Protein AF-D2VRY3-F1 (afdb_monomer_lite)

Secondary structure (DSSP, 8-state):
----------------------------------------------------EEEEEEEPPP-TTT--EEEEEEESS-TT-EE-TTS--EEEEEE-SS-EEEEEE--SSSEEEEEESS-TT-EEETT-EEEEEEEE---HHHHHHHHHGGG---------

Foldseek 3Di:
DDDDDDDDDDDDDDDDDDDDDDDDDDDDDDDDDDPPPPPVPPPPPPPPPVQDKDKDFDFAADDPDPQWKWFFADAPAAAFDWFAQVDFGTWTWTDDPPDIDIDTDGDPGTFGWHHFPDDGGDMDGGGDGGGMTIDGPPPVVVVVVVVVVVPPPPPPDDDD

Radius of gyration: 31.34 Å; chains: 1; bounding box: 107×57×86 Å

InterPro domains:
  IPR000089 Biotin/lipoyl attachment [PF00364] (57-133)
  IPR011053 Single hybrid motif [SSF51230] (55-135)

Structure (mmCIF, N/CA/C/O backbone):
data_AF-D2VRY3-F1
#
_entry.id   AF-D2VRY3-F1
#
loop_
_atom_site.group_PDB
_atom_site.id
_atom_site.type_symbol
_atom_site.label_atom_id
_atom_site.label_alt_id
_atom_site.label_comp_id
_atom_site.label_asym_id
_atom_site.label_entity_id
_atom_site.label_seq_id
_atom_site.pdbx_PDB_ins_code
_atom_site.Cartn_x
_atom_site.Cartn_y
_atom_site.Cartn_z
_atom_site.occupancy
_atom_site.B_iso_or_equiv
_atom_site.auth_seq_id
_atom_site.auth_comp_id
_atom_site.auth_asym_id
_atom_site.auth_atom_id
_atom_site.pdbx_PDB_model_num
ATOM 1 N N . MET A 1 1 ? -49.442 -7.256 -17.824 1.00 39.88 1 MET A N 1
ATOM 2 C CA . MET A 1 1 ? -48.203 -7.703 -18.501 1.00 39.88 1 MET A CA 1
ATOM 3 C C . MET A 1 1 ? -47.482 -6.476 -19.040 1.00 39.88 1 MET A C 1
ATOM 5 O O . MET A 1 1 ? -47.961 -5.869 -19.986 1.00 39.88 1 MET A O 1
ATOM 9 N N . LEU A 1 2 ? -46.401 -6.060 -18.378 1.00 40.19 2 LEU A N 1
ATOM 10 C CA . LEU A 1 2 ? -45.594 -4.885 -18.724 1.00 40.19 2 LEU A CA 1
ATOM 11 C C . LEU A 1 2 ? -44.462 -5.297 -19.675 1.00 40.19 2 LEU A C 1
ATOM 13 O O . LEU A 1 2 ? -43.754 -6.263 -19.394 1.00 40.19 2 LEU A O 1
ATOM 17 N N . ARG A 1 3 ? -44.272 -4.563 -20.776 1.00 46.31 3 ARG A N 1
ATOM 18 C CA . ARG A 1 3 ? -43.062 -4.630 -21.607 1.00 46.31 3 ARG A CA 1
ATOM 19 C C . ARG A 1 3 ? -42.549 -3.225 -21.912 1.00 46.31 3 ARG A C 1
ATOM 21 O O . ARG A 1 3 ? -43.285 -2.360 -22.369 1.00 46.31 3 ARG A O 1
ATOM 28 N N . SER A 1 4 ? -41.268 -3.070 -21.616 1.00 44.97 4 SER A N 1
ATOM 29 C CA . SER A 1 4 ? -40.381 -1.916 -21.718 1.00 44.97 4 SER A CA 1
ATOM 30 C C . SER A 1 4 ? -40.237 -1.348 -23.134 1.00 44.97 4 SER A C 1
ATOM 32 O O . SER A 1 4 ? -40.382 -2.094 -24.101 1.00 44.97 4 SER A O 1
ATOM 34 N N . LYS A 1 5 ? -39.806 -0.079 -23.235 1.00 50.66 5 LYS A N 1
ATOM 35 C CA . LYS A 1 5 ? -38.841 0.420 -24.239 1.00 50.66 5 LYS A CA 1
ATOM 36 C C . LYS A 1 5 ? -38.329 1.820 -23.858 1.00 50.66 5 LYS A C 1
ATOM 38 O O . LYS A 1 5 ? -39.099 2.760 -23.715 1.00 50.66 5 LYS A O 1
ATOM 43 N N . ILE A 1 6 ? -37.014 1.902 -23.683 1.00 52.19 6 ILE A N 1
ATOM 44 C CA . ILE A 1 6 ? -36.185 3.110 -23.562 1.00 52.19 6 ILE A CA 1
ATOM 45 C C . ILE A 1 6 ? -35.796 3.538 -24.982 1.00 52.19 6 ILE A C 1
ATOM 47 O O . ILE A 1 6 ? -35.461 2.645 -25.750 1.00 52.19 6 ILE A O 1
ATOM 51 N N . THR A 1 7 ? -35.758 4.842 -25.294 1.00 40.66 7 THR A N 1
ATOM 52 C CA . THR A 1 7 ? -34.655 5.474 -26.061 1.00 40.66 7 THR A CA 1
ATOM 53 C C . THR A 1 7 ? -34.789 6.999 -26.162 1.00 40.66 7 THR A C 1
ATOM 55 O O . THR A 1 7 ? -35.799 7.501 -26.639 1.00 40.66 7 THR A O 1
ATOM 58 N N . SER A 1 8 ? -33.673 7.662 -25.836 1.00 44.62 8 SER A N 1
ATOM 59 C CA . SER A 1 8 ? -33.046 8.796 -26.536 1.00 44.62 8 SER A CA 1
ATOM 60 C C . SER A 1 8 ? -33.795 10.129 -26.649 1.00 44.62 8 SER A C 1
ATOM 62 O O . SER A 1 8 ? -34.662 10.311 -27.500 1.00 44.62 8 SER A O 1
ATOM 64 N N . VAL A 1 9 ? -33.332 11.117 -25.875 1.00 44.03 9 VAL A N 1
ATOM 65 C CA . VAL A 1 9 ? -33.526 12.542 -26.173 1.00 44.03 9 VAL A CA 1
ATOM 66 C C . VAL A 1 9 ? -32.153 13.200 -26.276 1.00 44.03 9 VAL A C 1
ATOM 68 O O . VAL A 1 9 ? -31.410 13.314 -25.305 1.00 44.03 9 VAL A O 1
ATOM 71 N N . CYS A 1 10 ? -31.834 13.607 -27.499 1.00 45.94 10 CYS A N 1
ATOM 72 C CA . CYS A 1 10 ? -30.753 14.506 -27.870 1.00 45.94 10 CYS A CA 1
ATOM 73 C C . CYS A 1 10 ? -31.181 15.949 -27.549 1.00 45.94 10 CYS A C 1
ATOM 75 O O . CYS A 1 10 ? -32.297 16.321 -27.911 1.00 45.94 10 CYS A O 1
ATOM 77 N N . SER A 1 11 ? -30.337 16.773 -26.908 1.00 36.00 11 SER A N 1
ATOM 78 C CA . SER A 1 11 ? -30.523 18.233 -26.944 1.00 36.00 11 SER A CA 1
ATOM 79 C C . SER A 1 11 ? -29.299 19.049 -26.496 1.00 36.00 11 SER A C 1
ATOM 81 O O . SER A 1 11 ? -28.876 18.974 -25.348 1.00 36.00 11 SER A O 1
ATOM 83 N N . SER A 1 12 ? -28.871 19.933 -27.408 1.00 43.53 12 SER A N 1
ATOM 84 C CA . SER A 1 12 ? -28.524 21.349 -27.174 1.00 43.53 12 SER A CA 1
ATOM 85 C C . SER A 1 12 ? -27.159 21.766 -26.602 1.00 43.53 12 SER A C 1
ATOM 87 O O . SER A 1 12 ? -26.944 21.712 -25.397 1.00 43.53 12 SER A O 1
ATOM 89 N N . ARG A 1 13 ? -26.330 22.390 -27.465 1.00 48.78 13 ARG A N 1
ATOM 90 C CA . ARG A 1 13 ? -25.942 23.839 -27.490 1.00 48.78 13 ARG A CA 1
ATOM 91 C C . ARG A 1 13 ? -24.587 24.007 -28.203 1.00 48.78 13 ARG A C 1
ATOM 93 O O . ARG A 1 13 ? -23.586 23.475 -27.756 1.00 48.78 13 ARG A O 1
ATOM 100 N N . GLN A 1 14 ? -24.566 24.506 -29.444 1.00 47.22 14 GLN A N 1
ATOM 101 C CA . GLN A 1 14 ? -24.380 25.918 -29.846 1.00 47.22 14 GLN A CA 1
ATOM 102 C C . GLN A 1 14 ? -23.086 26.570 -29.333 1.00 47.22 14 GLN A C 1
ATOM 104 O O . GLN A 1 14 ? -23.001 26.863 -28.151 1.00 47.22 14 GLN A O 1
ATOM 109 N N . PHE A 1 15 ? -22.172 26.912 -30.250 1.00 37.88 15 PHE A N 1
ATOM 110 C CA . PHE A 1 15 ? -21.639 28.275 -30.402 1.00 37.88 15 PHE A CA 1
ATOM 111 C C . PHE A 1 15 ? -21.026 28.430 -31.805 1.00 37.88 15 PHE A C 1
ATOM 113 O O . PHE A 1 15 ? -20.056 27.772 -32.168 1.00 37.88 15 PHE A O 1
ATOM 120 N N . ILE A 1 16 ? -21.661 29.280 -32.607 1.00 49.75 16 ILE A N 1
ATOM 121 C CA . ILE A 1 16 ? -21.187 29.776 -33.900 1.00 49.75 16 ILE A CA 1
ATOM 122 C C . ILE A 1 16 ? -20.335 31.018 -33.648 1.00 49.75 16 ILE A C 1
ATOM 124 O O . ILE A 1 16 ? -20.738 31.862 -32.858 1.00 49.75 16 ILE A O 1
ATOM 128 N N . ASN A 1 17 ? -19.216 31.170 -34.358 1.00 32.75 17 ASN A N 1
ATOM 129 C CA . ASN A 1 17 ? -18.617 32.482 -34.582 1.00 32.75 17 ASN A CA 1
ATOM 130 C C . ASN A 1 17 ? -18.050 32.592 -36.003 1.00 32.75 17 ASN A C 1
ATOM 132 O O . ASN A 1 17 ? -17.066 31.960 -36.364 1.00 32.75 17 ASN A O 1
ATOM 136 N N . SER A 1 18 ? -18.753 33.432 -36.764 1.00 43.41 18 SER A N 1
ATOM 137 C CA . SER A 1 18 ? -18.274 34.439 -37.710 1.00 43.41 18 SER A CA 1
ATOM 138 C C . SER A 1 18 ? -17.316 34.052 -38.841 1.00 43.41 18 SER A C 1
ATOM 140 O O . SER A 1 18 ? -16.113 33.885 -38.678 1.00 43.41 18 SER A O 1
ATOM 142 N N . PHE A 1 19 ? -17.897 34.114 -40.039 1.00 43.66 19 PHE A N 1
ATOM 143 C CA . PHE A 1 19 ? -17.269 34.277 -41.343 1.00 43.66 19 PHE A CA 1
ATOM 144 C C . PHE A 1 19 ? -16.228 35.409 -41.389 1.00 43.66 19 PHE A C 1
ATOM 146 O O . PHE A 1 19 ? -16.533 36.557 -41.074 1.00 43.66 19 PHE A O 1
ATOM 153 N N . GLY A 1 20 ? -15.058 35.098 -41.944 1.00 39.44 20 GLY A N 1
ATOM 154 C CA . GLY A 1 20 ? -14.129 36.049 -42.550 1.00 39.44 20 GLY A CA 1
ATOM 155 C C . GLY A 1 20 ? -13.732 35.522 -43.924 1.00 39.44 20 GLY A C 1
ATOM 156 O O . GLY A 1 20 ? -12.967 34.572 -44.036 1.00 39.44 20 GLY A O 1
ATOM 157 N N . LYS A 1 21 ? -14.337 36.093 -44.967 1.00 51.03 21 LYS A N 1
ATOM 158 C CA . LYS A 1 21 ? -14.089 35.788 -46.377 1.00 51.03 21 LYS A CA 1
ATOM 159 C C . LYS A 1 21 ? -12.760 36.413 -46.806 1.00 51.03 21 LYS A C 1
ATOM 161 O O . LYS A 1 21 ? -12.621 37.626 -46.690 1.00 51.03 21 LYS A O 1
ATOM 166 N N . SER A 1 22 ? -11.879 35.648 -47.436 1.00 43.72 22 SER A N 1
ATOM 167 C CA . SER A 1 22 ? -11.037 36.183 -48.508 1.00 43.72 22 SER A CA 1
ATOM 168 C C . SER A 1 22 ? -10.556 35.066 -49.430 1.00 43.72 22 SER A C 1
ATOM 170 O O . SER A 1 22 ? -9.822 34.152 -49.073 1.00 43.72 22 SER A O 1
ATOM 172 N N . SER A 1 23 ? -11.069 35.163 -50.648 1.00 49.47 23 SER A N 1
ATOM 173 C CA . SER A 1 23 ? -10.577 34.574 -51.883 1.00 49.47 23 SER A CA 1
ATOM 174 C C . SER A 1 23 ? -9.065 34.700 -52.038 1.00 49.47 23 SER A C 1
ATOM 176 O O . SER A 1 23 ? -8.543 35.791 -51.825 1.00 49.47 23 SER A O 1
ATOM 178 N N . LEU A 1 24 ? -8.420 33.646 -52.541 1.00 45.84 24 LEU A N 1
ATOM 179 C CA . LEU A 1 24 ? -7.458 33.697 -53.652 1.00 45.84 24 LEU A CA 1
ATOM 180 C C . LEU A 1 24 ? -6.923 32.280 -53.898 1.00 45.84 24 LEU A C 1
ATOM 182 O O . LEU A 1 24 ? -6.022 31.810 -53.212 1.00 45.84 24 LEU A O 1
ATOM 186 N N . PHE A 1 25 ? -7.488 31.600 -54.894 1.00 48.41 25 PHE A N 1
ATOM 187 C CA . PHE A 1 25 ? -6.809 30.485 -55.547 1.00 48.41 25 PHE A CA 1
ATOM 188 C C . PHE A 1 25 ? -6.006 31.041 -56.723 1.00 48.41 25 PHE A C 1
ATOM 190 O O . PHE A 1 25 ? -6.579 31.729 -57.570 1.00 48.41 25 PHE A O 1
ATOM 197 N N . PRO A 1 26 ? -4.737 30.646 -56.856 1.00 43.28 26 PRO A N 1
ATOM 198 C CA . PRO A 1 26 ? -4.197 30.346 -58.163 1.00 43.28 26 PRO A CA 1
ATOM 199 C C . PRO A 1 26 ? -3.879 28.855 -58.249 1.00 43.28 26 PRO A C 1
ATOM 201 O O . PRO A 1 26 ? -3.110 28.292 -57.473 1.00 43.28 26 PRO A O 1
ATOM 204 N N . SER A 1 27 ? -4.504 28.235 -59.244 1.00 53.16 27 SER A N 1
ATOM 205 C CA . SER A 1 27 ? -4.110 26.960 -59.825 1.00 53.16 27 SER A CA 1
ATOM 206 C C . SER A 1 27 ? -2.671 27.050 -60.329 1.00 53.16 27 SER A C 1
ATOM 208 O O . SER A 1 27 ? -2.414 27.790 -61.277 1.00 53.16 27 SER A O 1
ATOM 210 N N . LEU A 1 28 ? -1.769 26.236 -59.778 1.00 48.28 28 LEU A N 1
ATOM 211 C CA . LEU A 1 28 ? -0.533 25.852 -60.453 1.00 48.28 28 LEU A CA 1
ATOM 212 C C . LEU A 1 28 ? -0.297 24.349 -60.299 1.00 48.28 28 LEU A C 1
ATOM 214 O O . LEU A 1 28 ? 0.092 23.824 -59.261 1.00 48.28 28 LEU A O 1
ATOM 218 N N . ASN A 1 29 ? -0.579 23.683 -61.409 1.00 50.91 29 ASN A N 1
ATOM 219 C CA . ASN A 1 29 ? -0.076 22.389 -61.819 1.00 50.91 29 ASN A CA 1
ATOM 220 C C . ASN A 1 29 ? 1.462 22.395 -61.755 1.00 50.91 29 ASN A C 1
ATOM 222 O O . ASN A 1 29 ? 2.063 23.316 -62.302 1.00 50.91 29 ASN A O 1
ATOM 226 N N . THR A 1 30 ? 2.104 21.404 -61.130 1.00 43.38 30 THR A N 1
ATOM 227 C CA . THR A 1 30 ? 3.393 20.843 -61.587 1.00 43.38 30 THR A CA 1
ATOM 228 C C . THR A 1 30 ? 3.869 19.682 -60.707 1.00 43.38 30 THR A C 1
ATOM 230 O O . THR A 1 30 ? 4.100 19.827 -59.516 1.00 43.38 30 THR A O 1
ATOM 233 N N . LYS A 1 31 ? 4.096 18.543 -61.375 1.00 50.03 31 LYS A N 1
ATOM 234 C CA . LYS A 1 31 ? 5.067 17.485 -61.051 1.00 50.03 31 LYS A CA 1
ATOM 235 C C . LYS A 1 31 ? 4.961 16.822 -59.669 1.00 50.03 31 LYS A C 1
ATOM 237 O O . LYS A 1 31 ? 5.649 17.166 -58.717 1.00 50.03 31 LYS A O 1
ATOM 242 N N . LEU A 1 32 ? 4.235 15.702 -59.673 1.00 49.28 32 LEU A N 1
ATOM 243 C CA . LEU A 1 32 ? 4.631 14.488 -58.958 1.00 49.28 32 LEU A CA 1
ATOM 244 C C . LEU A 1 32 ? 6.130 14.229 -59.186 1.00 49.28 32 LEU A C 1
ATOM 246 O O . LEU A 1 32 ? 6.539 13.743 -60.240 1.00 49.28 32 LEU A O 1
ATOM 250 N N . HIS A 1 33 ? 6.943 14.583 -58.199 1.00 47.78 33 HIS A N 1
ATOM 251 C CA . HIS A 1 33 ? 8.265 14.014 -58.010 1.00 47.78 33 HIS A CA 1
ATOM 252 C C . HIS A 1 33 ? 8.231 13.114 -56.780 1.00 47.78 33 HIS A C 1
ATOM 254 O O . HIS A 1 33 ? 7.705 13.469 -55.728 1.00 47.78 33 HIS A O 1
ATOM 260 N N . ASN A 1 34 ? 8.742 11.907 -56.984 1.00 47.69 34 ASN A N 1
ATOM 261 C CA . ASN A 1 34 ? 8.795 10.809 -56.040 1.00 47.69 34 ASN A CA 1
ATOM 262 C C . ASN A 1 34 ? 9.175 11.278 -54.633 1.00 47.69 34 ASN A C 1
ATOM 264 O O . ASN A 1 34 ? 10.326 11.637 -54.383 1.00 47.69 34 ASN A O 1
ATOM 268 N N . PHE A 1 35 ? 8.231 11.171 -53.698 1.00 45.41 35 PHE A N 1
ATOM 269 C CA . PHE A 1 35 ? 8.575 11.002 -52.296 1.00 45.41 35 PHE A CA 1
ATOM 270 C C . PHE A 1 35 ? 9.251 9.639 -52.187 1.00 45.41 35 PHE A C 1
ATOM 272 O O . PHE A 1 35 ? 8.604 8.601 -52.045 1.00 45.41 35 PHE A O 1
ATOM 279 N N . HIS A 1 36 ? 10.576 9.638 -52.327 1.00 45.69 36 HIS A N 1
ATOM 280 C CA . HIS A 1 36 ? 11.383 8.537 -51.851 1.00 45.69 36 HIS A CA 1
ATOM 281 C C . HIS A 1 36 ? 11.108 8.476 -50.357 1.00 45.69 36 HIS A C 1
ATOM 283 O O . HIS A 1 36 ? 11.535 9.343 -49.595 1.00 45.69 36 HIS A O 1
ATOM 289 N N . SER A 1 37 ? 10.304 7.489 -49.973 1.00 52.78 37 SER A N 1
ATOM 290 C CA . SER A 1 37 ? 10.074 7.123 -48.593 1.00 52.78 37 SER A CA 1
ATOM 291 C C . SER A 1 37 ? 11.452 6.967 -47.967 1.00 52.78 37 SER A C 1
ATOM 293 O O . SER A 1 37 ? 12.144 5.975 -48.200 1.00 52.78 37 SER A O 1
ATOM 295 N N . LEU A 1 38 ? 11.885 7.961 -47.196 1.00 50.19 38 LEU A N 1
ATOM 296 C CA . LEU A 1 38 ? 12.826 7.708 -46.127 1.00 50.19 38 LEU A CA 1
ATOM 297 C C . LEU A 1 38 ? 12.020 6.877 -45.137 1.00 50.19 38 LEU A C 1
ATOM 299 O O . LEU A 1 38 ? 11.435 7.388 -44.188 1.00 50.19 38 LEU A O 1
ATOM 303 N N . GLN A 1 39 ? 11.933 5.574 -45.419 1.00 51.84 39 GLN A N 1
ATOM 304 C CA . GLN A 1 39 ? 11.817 4.601 -44.358 1.00 51.84 39 GLN A CA 1
ATOM 305 C C . GLN A 1 39 ? 12.981 4.937 -43.441 1.00 51.84 39 GLN A C 1
ATOM 307 O O . GLN A 1 39 ? 14.141 4.690 -43.770 1.00 51.84 39 GLN A O 1
ATOM 312 N N . SER A 1 40 ? 12.671 5.622 -42.342 1.00 45.59 40 SER A N 1
ATOM 313 C CA . SER A 1 40 ? 13.591 5.776 -41.240 1.00 45.59 40 SER A CA 1
ATOM 314 C C . SER A 1 40 ? 13.914 4.358 -40.809 1.00 45.59 40 SER A C 1
ATOM 316 O O . SER A 1 40 ? 13.151 3.723 -40.080 1.00 45.59 40 SER A O 1
ATOM 318 N N . ASN A 1 41 ? 15.020 3.846 -41.332 1.00 50.16 41 ASN A N 1
ATOM 319 C CA . ASN A 1 41 ? 15.6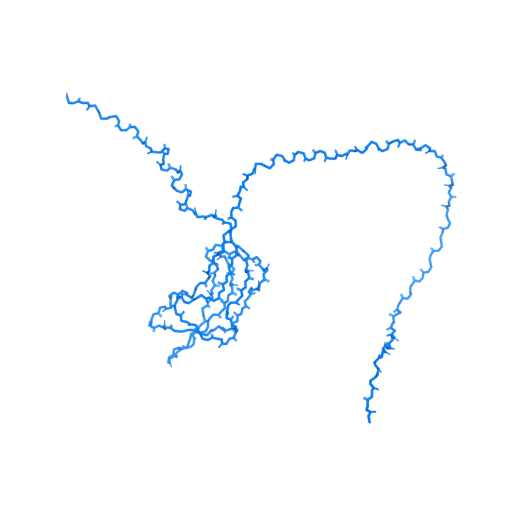92 2.669 -40.850 1.00 50.16 41 ASN A CA 1
ATOM 320 C C . ASN A 1 41 ? 16.203 3.033 -39.455 1.00 50.16 41 ASN A C 1
ATOM 322 O O . ASN A 1 41 ? 17.380 3.331 -39.262 1.00 50.16 41 ASN A O 1
ATOM 326 N N . ARG A 1 42 ? 15.290 3.081 -38.476 1.00 47.06 42 ARG A N 1
ATOM 327 C CA . ARG A 1 42 ? 15.650 2.944 -37.074 1.00 47.06 42 ARG A CA 1
ATOM 328 C C . ARG A 1 42 ? 16.111 1.501 -36.928 1.00 47.06 42 ARG A C 1
ATOM 330 O O . ARG A 1 42 ? 15.375 0.645 -36.459 1.00 47.06 42 ARG A O 1
ATOM 337 N N . LYS A 1 43 ? 17.360 1.246 -37.319 1.00 43.91 43 LYS A N 1
ATOM 338 C CA . LYS A 1 43 ? 18.190 0.288 -36.599 1.00 43.91 43 LYS A CA 1
ATOM 339 C C . LYS A 1 43 ? 18.377 0.873 -35.205 1.00 43.91 43 LYS A C 1
ATOM 341 O O . LYS A 1 43 ? 19.385 1.505 -34.905 1.00 43.91 43 LYS A O 1
ATOM 346 N N . SER A 1 44 ? 17.353 0.735 -34.368 1.00 45.03 44 SER A N 1
ATOM 347 C CA . SER A 1 44 ? 17.575 0.668 -32.939 1.00 45.03 44 SER A CA 1
ATOM 348 C C . SER A 1 44 ? 18.346 -0.624 -32.732 1.00 45.03 44 SER A C 1
ATOM 350 O O . SER A 1 44 ? 17.765 -1.702 -32.657 1.00 45.03 44 SER A O 1
ATOM 352 N N . ASN A 1 45 ? 19.670 -0.509 -32.692 1.00 48.56 45 ASN A N 1
ATOM 353 C CA . ASN A 1 45 ? 20.492 -1.444 -31.945 1.00 48.56 45 ASN A CA 1
ATOM 354 C C . ASN A 1 45 ? 20.124 -1.236 -30.466 1.00 48.56 45 ASN A C 1
ATOM 356 O O . ASN A 1 45 ? 20.863 -0.601 -29.720 1.00 48.56 45 ASN A O 1
ATOM 360 N N . SER A 1 46 ? 18.921 -1.649 -30.067 1.00 49.03 46 SER A N 1
ATOM 361 C CA . SER A 1 46 ? 18.615 -1.869 -28.666 1.00 49.03 46 SER A CA 1
ATOM 362 C C . SER A 1 46 ? 19.292 -3.185 -28.350 1.00 49.03 46 SER A C 1
ATOM 364 O O . SER A 1 46 ? 18.811 -4.238 -28.748 1.00 49.03 46 SER A O 1
ATOM 366 N N . SER A 1 47 ? 20.462 -3.106 -27.724 1.00 46.78 47 SER A N 1
ATOM 367 C CA . SER A 1 47 ? 20.942 -4.189 -26.878 1.00 46.78 47 SER A CA 1
ATOM 368 C C . SER A 1 47 ? 19.743 -4.718 -26.101 1.00 46.78 47 SER A C 1
ATOM 370 O O . SER A 1 47 ? 19.123 -3.939 -25.370 1.00 46.78 47 SER A O 1
ATOM 372 N N . ASP A 1 48 ? 19.386 -5.977 -26.329 1.00 52.97 48 ASP A N 1
ATOM 373 C CA . ASP A 1 48 ? 18.380 -6.699 -25.567 1.00 52.97 48 ASP A CA 1
ATOM 374 C C . ASP A 1 48 ? 18.849 -6.730 -24.109 1.00 52.97 48 ASP A C 1
ATOM 376 O O . ASP A 1 48 ? 19.563 -7.622 -23.661 1.00 52.97 48 ASP A O 1
ATOM 380 N N . ILE A 1 49 ? 18.536 -5.670 -23.368 1.00 56.91 49 ILE A N 1
ATOM 381 C CA . ILE A 1 49 ? 18.488 -5.741 -21.923 1.00 56.91 49 ILE A CA 1
ATOM 382 C C . ILE A 1 49 ? 17.160 -6.442 -21.706 1.00 56.91 49 ILE A C 1
ATOM 384 O O . ILE A 1 49 ? 16.109 -5.808 -21.822 1.00 56.91 49 ILE A O 1
ATOM 388 N N . ASP A 1 50 ? 17.208 -7.755 -21.486 1.00 59.50 50 ASP A N 1
ATOM 389 C CA . ASP A 1 50 ? 16.099 -8.534 -20.946 1.00 59.50 50 ASP A CA 1
ATOM 390 C C . ASP A 1 50 ? 15.748 -7.943 -19.573 1.00 59.50 50 ASP A C 1
ATOM 392 O O . ASP A 1 50 ? 16.146 -8.440 -18.519 1.00 59.50 50 ASP A O 1
ATOM 396 N N . ALA A 1 51 ? 15.074 -6.793 -19.583 1.00 63.94 51 ALA A N 1
ATOM 397 C CA . ALA A 1 51 ? 14.629 -6.080 -18.408 1.00 63.94 51 ALA A CA 1
ATOM 398 C C . ALA A 1 51 ? 13.527 -6.934 -17.794 1.00 63.94 51 ALA A C 1
ATOM 400 O O . ALA A 1 51 ? 12.354 -6.857 -18.156 1.00 63.94 51 ALA A O 1
ATOM 401 N N . LYS A 1 52 ? 13.943 -7.839 -16.915 1.00 72.06 52 LYS A N 1
ATOM 402 C CA . LYS A 1 52 ? 13.059 -8.768 -16.238 1.00 72.06 52 LYS A CA 1
ATOM 403 C C . LYS A 1 52 ? 12.173 -7.976 -15.279 1.00 72.06 52 LYS A C 1
ATOM 405 O O . LYS A 1 52 ? 12.603 -7.596 -14.191 1.00 72.06 52 LYS A O 1
ATOM 410 N N . SER A 1 53 ? 10.930 -7.745 -15.690 1.00 83.44 53 SER A N 1
ATOM 411 C CA . SER A 1 53 ? 9.870 -7.270 -14.804 1.00 83.44 53 SER A CA 1
ATOM 412 C C . SER A 1 53 ? 9.616 -8.295 -13.701 1.00 83.44 53 SER A C 1
ATOM 414 O O . SER A 1 53 ? 9.266 -9.447 -13.971 1.00 83.44 53 SER A O 1
ATOM 416 N N . ILE A 1 54 ? 9.765 -7.876 -12.448 1.00 89.44 54 ILE A N 1
ATOM 417 C CA . ILE A 1 54 ? 9.450 -8.675 -11.266 1.00 89.44 54 ILE A CA 1
ATOM 418 C C . ILE A 1 54 ? 8.294 -8.036 -10.496 1.00 89.44 54 ILE A C 1
ATOM 420 O O . ILE A 1 54 ? 8.200 -6.820 -10.332 1.00 89.44 54 ILE A O 1
ATOM 424 N N . ILE A 1 55 ? 7.389 -8.875 -9.994 1.00 91.56 55 ILE A N 1
ATOM 425 C CA . ILE A 1 55 ? 6.273 -8.427 -9.158 1.00 91.56 55 ILE A CA 1
ATOM 426 C C . ILE A 1 55 ? 6.714 -8.507 -7.699 1.00 91.56 55 ILE A C 1
ATOM 428 O O . ILE A 1 55 ? 6.962 -9.595 -7.173 1.00 91.56 55 ILE A O 1
ATOM 432 N N . LYS A 1 56 ? 6.778 -7.359 -7.024 1.00 91.19 56 LYS A N 1
ATOM 433 C CA . LYS A 1 56 ? 7.143 -7.240 -5.611 1.00 91.19 56 LYS A CA 1
ATOM 434 C C . LYS A 1 56 ? 5.897 -6.971 -4.770 1.00 91.19 56 LYS A C 1
ATOM 436 O O . LYS A 1 56 ? 5.064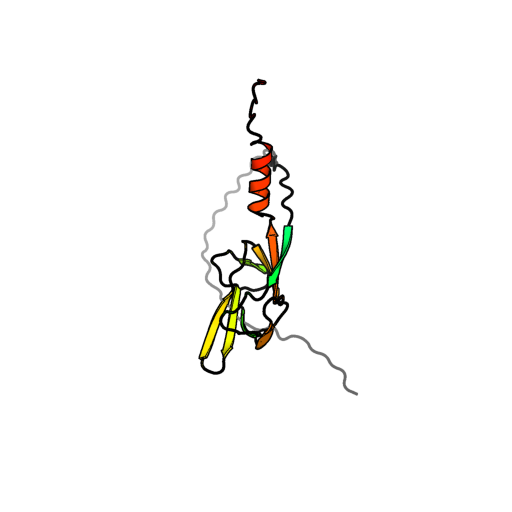 -6.129 -5.098 1.00 91.19 56 LYS A O 1
ATOM 441 N N . SER A 1 57 ? 5.746 -7.700 -3.665 1.00 92.19 57 SER A N 1
ATOM 442 C CA . SER A 1 57 ? 4.653 -7.467 -2.714 1.00 92.19 57 SER A CA 1
ATOM 443 C C . SER A 1 57 ? 5.055 -6.417 -1.684 1.00 92.19 57 SER A C 1
ATOM 445 O O . SER A 1 57 ? 6.064 -6.602 -0.999 1.00 92.19 57 SER A O 1
ATOM 447 N N . ILE A 1 58 ? 4.239 -5.379 -1.521 1.00 92.19 58 ILE A N 1
ATOM 448 C CA . ILE A 1 58 ? 4.390 -4.371 -0.471 1.00 92.19 58 ILE A CA 1
ATOM 449 C C . ILE A 1 58 ? 3.754 -4.924 0.803 1.00 92.19 58 ILE A C 1
ATOM 451 O O . ILE A 1 58 ? 2.585 -5.328 0.805 1.00 92.19 58 ILE A O 1
ATOM 455 N N . LYS A 1 59 ? 4.541 -4.969 1.878 1.00 92.75 59 LYS A N 1
ATOM 456 C CA . LYS A 1 59 ? 4.118 -5.460 3.191 1.00 92.75 59 LYS A CA 1
ATOM 457 C C . LYS A 1 59 ? 4.026 -4.317 4.192 1.00 92.75 59 LYS A C 1
ATOM 459 O O . LYS A 1 59 ? 4.710 -3.308 4.034 1.00 92.75 59 LYS A O 1
ATOM 464 N N . VAL A 1 60 ? 3.225 -4.508 5.236 1.00 91.75 60 VAL A N 1
ATOM 465 C CA . VAL A 1 60 ? 3.218 -3.615 6.400 1.00 91.75 60 VAL A CA 1
ATOM 466 C C . VAL A 1 60 ? 4.586 -3.705 7.097 1.00 91.75 60 VAL A C 1
ATOM 468 O O . VAL A 1 60 ? 4.994 -4.817 7.450 1.00 91.75 60 VAL A O 1
ATOM 471 N N . PRO A 1 61 ? 5.308 -2.585 7.278 1.00 88.94 61 PRO A N 1
ATOM 472 C CA . PRO A 1 61 ? 6.585 -2.562 7.978 1.00 88.94 61 PRO A CA 1
ATOM 473 C C . PRO A 1 61 ? 6.394 -2.828 9.471 1.00 88.94 61 PRO A C 1
ATOM 475 O O . PRO A 1 61 ? 5.278 -2.807 9.993 1.00 88.94 61 PRO A O 1
ATOM 478 N N . GLU A 1 62 ? 7.501 -3.065 10.168 1.00 86.62 62 GLU A N 1
ATOM 479 C CA . GLU A 1 62 ? 7.465 -3.161 11.620 1.00 86.62 62 GLU A CA 1
ATOM 480 C C . GLU A 1 62 ? 7.080 -1.818 12.237 1.00 86.62 62 GLU A C 1
ATOM 482 O O . GLU A 1 62 ? 7.705 -0.781 12.013 1.00 86.62 62 GLU A O 1
ATOM 487 N N . MET A 1 63 ? 6.015 -1.868 13.025 1.00 80.56 63 MET A N 1
ATOM 488 C CA . MET A 1 63 ? 5.466 -0.746 13.758 1.00 80.56 63 MET A CA 1
ATOM 489 C C . MET A 1 63 ? 6.054 -0.810 15.169 1.00 80.56 63 MET A C 1
ATOM 491 O O . MET A 1 63 ? 5.720 -1.712 15.937 1.00 80.56 63 MET A O 1
ATOM 495 N N . GLY A 1 64 ? 6.992 0.079 15.502 1.00 71.75 64 GLY A N 1
ATOM 496 C CA . GLY A 1 64 ? 7.660 0.077 16.810 1.00 71.75 64 GLY A CA 1
ATOM 497 C C . GLY A 1 64 ? 6.693 0.099 18.010 1.00 71.75 64 GLY A C 1
ATOM 498 O O . GLY A 1 64 ? 5.500 0.359 17.876 1.00 71.75 64 GLY A O 1
ATOM 499 N N . ASN A 1 65 ? 7.216 -0.153 19.213 1.00 71.94 65 ASN A N 1
ATOM 500 C CA . ASN A 1 65 ? 6.497 -0.033 20.495 1.00 71.94 65 ASN A CA 1
ATOM 501 C C . ASN A 1 65 ? 5.304 -0.994 20.698 1.00 71.94 65 ASN A C 1
ATOM 503 O O . ASN A 1 65 ? 4.335 -0.655 21.373 1.00 71.94 65 ASN A O 1
ATOM 507 N N . GLY A 1 66 ? 5.382 -2.219 20.169 1.00 75.25 66 GLY A N 1
ATOM 508 C CA . GLY A 1 66 ? 4.403 -3.276 20.471 1.00 75.25 66 GLY A CA 1
ATOM 509 C C . GLY A 1 66 ? 3.091 -3.175 19.689 1.00 75.25 66 GLY A C 1
ATOM 510 O O . GLY A 1 66 ? 2.108 -3.822 20.052 1.00 75.25 66 GLY A O 1
ATOM 511 N N . ILE A 1 67 ? 3.077 -2.398 18.609 1.00 80.88 67 ILE A N 1
ATOM 512 C CA . ILE A 1 67 ? 1.908 -2.200 17.755 1.00 80.88 67 ILE A CA 1
ATOM 513 C C . ILE A 1 67 ? 1.827 -3.364 16.771 1.00 80.88 67 ILE A C 1
ATOM 515 O O . ILE A 1 67 ? 2.749 -3.602 15.994 1.00 80.88 67 ILE A O 1
ATOM 519 N N . ARG A 1 68 ? 0.737 -4.134 16.836 1.00 84.62 68 ARG A N 1
ATOM 520 C CA . ARG A 1 68 ? 0.581 -5.383 16.064 1.00 84.62 68 ARG A CA 1
ATOM 521 C C . ARG A 1 68 ? -0.306 -5.238 14.832 1.00 84.62 68 ARG A C 1
ATOM 523 O O . ARG A 1 68 ? -0.152 -6.025 13.899 1.00 84.62 68 ARG A O 1
ATOM 530 N N . SER A 1 69 ? -1.191 -4.246 14.827 1.00 88.44 69 SER A N 1
ATOM 531 C CA . SER A 1 69 ? -2.110 -3.968 13.729 1.00 88.44 69 SER A CA 1
ATOM 532 C C . SER A 1 69 ? -2.196 -2.475 13.423 1.00 88.44 69 SER A C 1
ATOM 534 O O . SER A 1 69 ? -1.881 -1.619 14.255 1.00 88.44 69 SER A O 1
ATOM 536 N N . ALA A 1 70 ? -2.593 -2.168 12.192 1.00 91.25 70 ALA A N 1
ATOM 537 C CA . ALA A 1 70 ? -2.870 -0.820 11.722 1.00 91.25 70 ALA A CA 1
ATOM 538 C C . ALA A 1 70 ? -4.066 -0.840 10.767 1.00 91.25 70 ALA A C 1
ATOM 540 O O . ALA A 1 70 ? -4.364 -1.860 10.151 1.00 91.25 70 ALA A O 1
ATOM 541 N N . THR A 1 71 ? -4.740 0.294 10.615 1.00 92.94 71 THR A N 1
ATOM 542 C CA . THR A 1 71 ? -5.838 0.465 9.660 1.00 92.94 71 THR A CA 1
ATOM 543 C C . THR A 1 71 ? -5.372 1.306 8.481 1.00 92.94 71 THR A C 1
ATOM 545 O O . THR A 1 71 ? -4.693 2.314 8.664 1.00 92.94 71 THR A O 1
ATOM 548 N N . ILE A 1 72 ? -5.751 0.940 7.257 1.00 94.69 72 ILE A N 1
ATOM 549 C CA . ILE A 1 72 ? -5.448 1.765 6.082 1.00 94.69 72 ILE A CA 1
ATOM 550 C C . ILE A 1 72 ? -6.300 3.036 6.135 1.00 94.69 72 ILE A C 1
ATOM 552 O O . ILE A 1 72 ? -7.514 2.978 5.958 1.00 94.69 72 ILE A O 1
ATOM 556 N N . SER A 1 73 ? -5.671 4.190 6.357 1.00 94.69 73 SER A N 1
ATOM 557 C CA . SER A 1 73 ? -6.354 5.487 6.419 1.00 94.69 73 SER A CA 1
ATOM 558 C C . SER A 1 73 ? -6.673 6.010 5.023 1.00 94.69 73 SER A C 1
ATOM 560 O O . SER A 1 73 ? -7.794 6.441 4.749 1.00 94.69 73 SER A O 1
ATOM 562 N N . ARG A 1 74 ? -5.688 5.971 4.115 1.00 95.00 74 ARG A N 1
ATOM 563 C CA . ARG A 1 74 ? -5.848 6.491 2.753 1.00 95.00 74 ARG A CA 1
ATOM 564 C C . ARG A 1 74 ? -4.780 5.970 1.794 1.00 95.00 74 ARG A C 1
ATOM 566 O O . ARG A 1 74 ? -3.600 5.958 2.126 1.00 95.00 74 ARG A O 1
ATOM 573 N N . TRP A 1 75 ? -5.184 5.648 0.565 1.00 94.88 75 TRP A N 1
ATOM 574 C CA . TRP A 1 75 ? -4.268 5.433 -0.560 1.00 94.88 75 TRP A CA 1
ATOM 575 C C . TRP A 1 75 ? -3.917 6.764 -1.234 1.00 94.88 75 TRP A C 1
ATOM 577 O O . TRP A 1 75 ? -4.793 7.602 -1.468 1.00 94.88 75 TRP A O 1
ATOM 587 N N . LYS A 1 76 ? -2.631 6.969 -1.522 1.00 94.56 76 LYS A N 1
ATOM 588 C CA . LYS A 1 76 ? -2.109 8.143 -2.242 1.00 94.56 76 LYS A CA 1
ATOM 589 C C . LYS A 1 76 ? -1.780 7.824 -3.693 1.00 94.56 76 LYS A C 1
ATOM 591 O O . LYS A 1 76 ? -1.942 8.693 -4.542 1.00 94.56 76 LYS A O 1
ATOM 596 N N . LYS A 1 77 ? -1.335 6.596 -3.950 1.00 93.69 77 LYS A N 1
ATOM 597 C CA . LYS A 1 77 ? -1.095 6.049 -5.287 1.00 93.69 77 LYS A CA 1
ATOM 598 C C . LYS A 1 77 ? -2.164 5.016 -5.611 1.00 93.69 77 LYS A C 1
ATOM 600 O O . LYS A 1 77 ? -2.670 4.350 -4.707 1.00 93.69 77 LYS A O 1
ATOM 605 N N . HIS A 1 78 ? -2.502 4.909 -6.888 1.00 94.00 78 HIS A N 1
ATOM 606 C CA . HIS A 1 78 ? -3.489 3.975 -7.410 1.00 94.00 78 HIS A CA 1
ATOM 607 C C . HIS A 1 78 ? -2.850 2.953 -8.363 1.00 94.00 78 HIS A C 1
ATOM 609 O O . HIS A 1 78 ? -1.746 3.173 -8.858 1.00 94.00 78 HIS A O 1
ATOM 615 N N . PRO A 1 79 ? -3.532 1.827 -8.640 1.00 94.19 79 PRO A N 1
ATOM 616 C CA . PRO A 1 79 ? -3.115 0.876 -9.667 1.00 94.19 79 PRO A CA 1
ATOM 617 C C . PRO A 1 79 ? -2.857 1.565 -11.014 1.00 94.19 79 PRO A C 1
ATOM 619 O O . PRO A 1 79 ? -3.738 2.244 -11.537 1.00 94.19 79 PRO A O 1
ATOM 622 N N . GLY A 1 80 ? -1.663 1.376 -11.572 1.00 92.75 80 GLY A N 1
ATOM 623 C CA . GLY A 1 80 ? -1.181 2.030 -12.789 1.00 92.75 80 GLY A CA 1
ATOM 624 C C . GLY A 1 80 ? -0.294 3.255 -12.546 1.00 92.75 80 GLY A C 1
ATOM 625 O O . GLY A 1 80 ? 0.392 3.685 -13.473 1.00 92.75 80 GLY A O 1
ATOM 626 N N . ASP A 1 81 ? -0.237 3.788 -11.324 1.00 93.56 81 ASP A N 1
ATOM 627 C CA . ASP A 1 81 ? 0.617 4.936 -11.021 1.00 93.56 81 ASP A CA 1
ATOM 628 C C . ASP A 1 81 ? 2.081 4.520 -10.845 1.00 93.56 81 ASP A C 1
ATOM 630 O O . ASP A 1 81 ? 2.401 3.530 -10.176 1.00 93.56 81 ASP A O 1
ATOM 634 N N . GLU A 1 82 ? 2.985 5.329 -11.394 1.00 91.50 82 GLU A N 1
ATOM 635 C CA . GLU A 1 82 ? 4.416 5.238 -11.115 1.00 91.50 82 GLU A CA 1
ATOM 636 C C . GLU A 1 82 ? 4.720 5.795 -9.717 1.00 91.50 82 GLU A C 1
ATOM 638 O O . GLU A 1 82 ? 4.139 6.794 -9.274 1.00 91.50 82 GLU A O 1
ATOM 643 N N . CYS A 1 83 ? 5.626 5.138 -8.999 1.00 90.44 83 CYS A N 1
ATOM 644 C CA . CYS A 1 83 ? 6.056 5.536 -7.666 1.00 90.44 83 CYS A CA 1
ATOM 645 C C . CYS A 1 83 ? 7.554 5.281 -7.465 1.00 90.44 83 CYS A C 1
ATOM 647 O O . CYS A 1 83 ? 8.106 4.269 -7.904 1.00 90.44 83 CYS A O 1
ATOM 649 N N . ASP A 1 84 ? 8.201 6.214 -6.772 1.00 88.81 84 ASP A N 1
ATOM 650 C CA . ASP A 1 8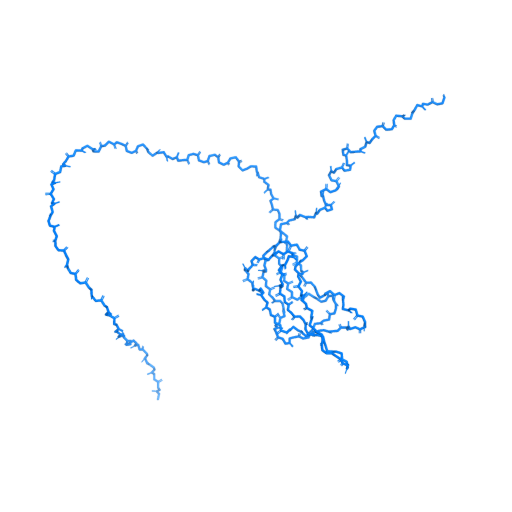4 ? 9.623 6.173 -6.430 1.00 88.81 84 ASP A CA 1
ATOM 651 C C . ASP A 1 84 ? 9.805 6.083 -4.907 1.00 88.81 84 ASP A C 1
ATOM 653 O O . ASP A 1 84 ? 8.874 6.351 -4.152 1.00 88.81 84 ASP A O 1
ATOM 657 N N . GLY A 1 85 ? 11.013 5.782 -4.417 1.00 87.25 85 GLY A N 1
ATOM 658 C CA . GLY A 1 85 ? 11.290 5.690 -2.970 1.00 87.25 85 GLY A CA 1
ATOM 659 C C . GLY A 1 85 ? 11.033 6.979 -2.165 1.00 87.25 85 GLY A C 1
ATOM 660 O O . GLY A 1 85 ? 10.956 6.938 -0.937 1.00 87.25 85 GLY A O 1
ATOM 661 N N . SER A 1 86 ? 10.880 8.123 -2.835 1.00 88.88 86 SER A N 1
ATOM 662 C CA . SER A 1 86 ? 10.472 9.394 -2.227 1.00 88.88 86 SER A CA 1
ATOM 663 C C . SER A 1 86 ? 8.958 9.536 -2.055 1.00 88.88 86 SER A C 1
ATOM 665 O O . SER A 1 86 ? 8.512 10.321 -1.218 1.00 88.88 86 SER A O 1
ATOM 667 N N . ASP A 1 87 ? 8.166 8.797 -2.832 1.00 91.25 87 ASP A N 1
ATOM 668 C CA . ASP A 1 87 ? 6.716 8.939 -2.871 1.00 91.25 87 ASP A CA 1
ATOM 669 C C . ASP A 1 87 ? 6.031 8.184 -1.732 1.00 91.25 87 ASP A C 1
ATOM 671 O O . ASP A 1 87 ? 6.470 7.124 -1.285 1.00 91.25 87 ASP A O 1
ATOM 675 N N . VAL A 1 88 ? 4.890 8.713 -1.292 1.00 93.38 88 VAL A N 1
ATOM 676 C CA . VAL A 1 88 ? 4.013 8.039 -0.331 1.00 93.38 88 VAL A CA 1
ATOM 677 C C . VAL A 1 88 ? 2.982 7.209 -1.093 1.00 93.38 88 VAL A C 1
ATOM 679 O O . VAL A 1 88 ? 2.243 7.739 -1.920 1.00 93.38 88 VAL A O 1
ATOM 682 N N . LEU A 1 89 ? 2.912 5.911 -0.801 1.00 93.00 89 LEU A N 1
ATOM 683 C CA . LEU A 1 89 ? 1.928 4.968 -1.342 1.00 93.00 89 LEU A CA 1
ATOM 684 C C . LEU A 1 89 ? 0.601 5.037 -0.586 1.00 93.00 89 LEU A C 1
ATOM 686 O O . LEU A 1 89 ? -0.470 5.136 -1.191 1.00 93.00 89 LEU A O 1
ATOM 690 N N . ALA A 1 90 ? 0.677 4.959 0.741 1.00 93.62 90 ALA A N 1
ATOM 691 C CA . ALA A 1 90 ? -0.475 4.862 1.622 1.00 93.62 90 ALA A CA 1
ATOM 692 C C . ALA A 1 90 ? -0.170 5.455 2.995 1.00 93.62 90 ALA A C 1
ATOM 694 O O . ALA A 1 90 ? 0.969 5.449 3.455 1.00 93.62 90 ALA A O 1
ATOM 695 N N . GLU A 1 91 ? -1.215 5.922 3.661 1.00 92.94 91 GLU A N 1
ATOM 696 C CA . GLU A 1 91 ? -1.187 6.335 5.056 1.00 92.94 91 GLU A CA 1
ATOM 697 C C . GLU A 1 91 ? -1.836 5.234 5.897 1.00 92.94 91 GLU A C 1
ATOM 699 O O . GLU A 1 91 ? -2.991 4.859 5.664 1.00 92.94 91 GLU A O 1
ATOM 704 N N . LEU A 1 92 ? -1.099 4.723 6.877 1.00 91.81 92 LEU A N 1
ATOM 705 C CA . LEU A 1 92 ? -1.605 3.793 7.876 1.00 91.81 92 LEU A CA 1
ATOM 706 C C . LEU A 1 92 ? -1.892 4.538 9.171 1.00 91.81 92 LEU A C 1
ATOM 708 O O . LEU A 1 92 ? -1.077 5.323 9.642 1.00 91.81 92 LEU A O 1
ATOM 712 N N . GLU A 1 93 ? -3.048 4.274 9.755 1.00 90.75 93 GLU A N 1
ATOM 713 C CA . GLU A 1 93 ? -3.438 4.770 11.062 1.00 90.75 93 GLU A CA 1
ATOM 714 C C . GLU A 1 93 ? -3.244 3.671 12.102 1.00 90.75 93 GLU A C 1
ATOM 716 O O . GLU A 1 93 ? -3.839 2.597 12.026 1.00 90.75 93 GLU A O 1
ATOM 721 N N 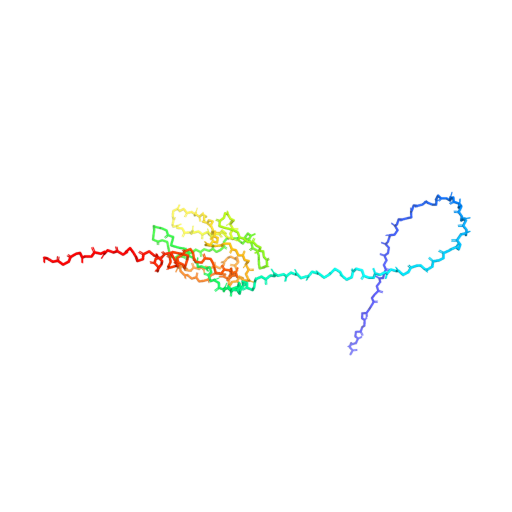. MET A 1 94 ? -2.428 3.961 13.104 1.00 87.19 94 MET A N 1
ATOM 722 C CA . MET A 1 94 ? -2.179 3.090 14.241 1.00 87.19 94 MET A CA 1
ATOM 723 C C . MET A 1 94 ? -2.953 3.630 15.435 1.00 87.19 94 MET A C 1
ATOM 725 O O . MET A 1 94 ? -2.788 4.790 15.829 1.00 87.19 94 MET A O 1
ATOM 729 N N . LYS A 1 95 ? -3.815 2.788 16.002 1.00 81.38 95 LYS A N 1
ATOM 730 C CA . LYS A 1 95 ? -4.586 3.110 17.200 1.00 81.38 95 LYS A CA 1
ATOM 731 C C . LYS A 1 95 ? -3.957 2.418 18.394 1.00 81.38 95 LYS A C 1
ATOM 733 O O . LYS A 1 95 ? -4.182 1.232 18.609 1.00 81.38 95 LYS A O 1
ATOM 738 N N . ASN A 1 96 ? -3.206 3.183 19.174 1.00 75.25 96 ASN A N 1
ATOM 739 C CA . ASN A 1 96 ? -2.825 2.766 20.514 1.00 75.25 96 ASN A CA 1
ATOM 740 C C . ASN A 1 96 ? -3.783 3.364 21.539 1.00 75.25 96 ASN A C 1
ATOM 742 O O . ASN A 1 96 ? -4.511 4.313 21.248 1.00 75.25 96 ASN A O 1
ATOM 746 N N . SER A 1 97 ? -3.756 2.810 22.750 1.00 66.31 97 SER A N 1
ATOM 747 C CA . SER A 1 97 ? -4.602 3.247 23.862 1.00 66.31 97 SER A CA 1
ATOM 748 C C . SER A 1 97 ? -4.440 4.731 24.205 1.00 66.31 97 SER A C 1
ATOM 750 O O . SER A 1 97 ? -5.410 5.352 24.625 1.00 66.31 97 SER A O 1
ATOM 752 N N . ASP A 1 98 ? -3.260 5.308 23.971 1.00 74.38 98 ASP A N 1
ATOM 753 C CA . ASP A 1 98 ? -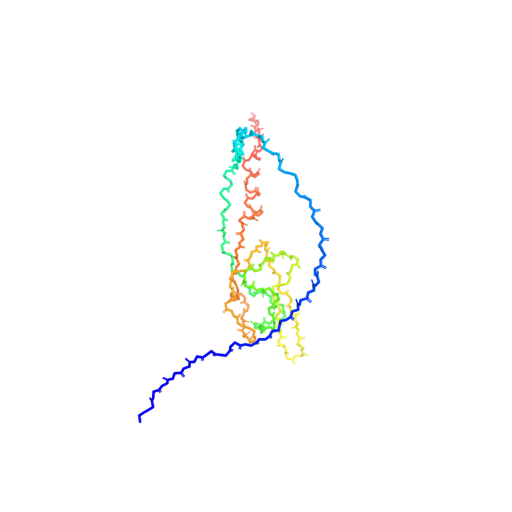2.946 6.674 24.403 1.00 74.38 98 ASP A CA 1
ATOM 754 C C . ASP A 1 98 ? -2.884 7.691 23.254 1.00 74.38 98 ASP A C 1
ATOM 756 O O . ASP A 1 98 ? -3.114 8.880 23.470 1.00 74.38 98 ASP A O 1
ATOM 760 N N . MET A 1 99 ? -2.562 7.265 22.024 1.00 78.94 99 MET A N 1
ATOM 761 C CA . MET A 1 99 ? -2.341 8.171 20.889 1.00 78.94 99 MET A CA 1
ATOM 762 C C . MET A 1 99 ? -2.649 7.500 19.543 1.00 78.94 99 MET A C 1
ATOM 764 O O . MET A 1 99 ? -2.346 6.326 19.322 1.00 78.94 99 MET A O 1
ATOM 768 N N . LYS A 1 100 ? -3.208 8.285 18.617 1.00 85.31 100 LYS A N 1
ATOM 769 C CA . LYS A 1 100 ? -3.375 7.934 17.201 1.00 85.31 100 LYS A CA 1
ATOM 770 C C . LYS A 1 100 ? -2.146 8.407 16.428 1.00 85.31 100 LYS A C 1
ATOM 772 O O . LYS A 1 100 ? -1.865 9.604 16.410 1.00 85.31 100 LYS A O 1
ATOM 777 N N . LEU A 1 101 ? -1.442 7.486 15.780 1.00 87.69 101 LEU A N 1
ATOM 778 C CA . LEU A 1 101 ? -0.278 7.792 14.943 1.00 87.69 101 LEU A CA 1
ATOM 779 C C . LEU A 1 101 ? -0.601 7.514 13.475 1.00 87.69 101 LEU A C 1
ATOM 781 O O . LEU A 1 101 ? -1.292 6.545 13.167 1.00 87.69 101 LEU A O 1
ATOM 785 N N . LEU A 1 102 ? -0.106 8.364 12.574 1.00 89.94 102 LEU A N 1
ATOM 786 C CA . LEU A 1 102 ? -0.162 8.130 11.133 1.00 89.94 102 LEU A CA 1
ATOM 787 C C . LEU A 1 102 ? 1.241 7.782 10.627 1.00 89.94 102 LEU A C 1
ATOM 789 O O . LEU A 1 102 ? 2.181 8.538 10.863 1.00 89.94 102 LEU A O 1
ATOM 793 N N . LEU A 1 103 ? 1.366 6.662 9.917 1.00 90.12 103 LEU A N 1
ATOM 794 C CA . LEU A 1 103 ? 2.580 6.253 9.222 1.00 90.12 103 LEU A CA 1
ATOM 795 C C . LEU A 1 103 ? 2.401 6.400 7.711 1.00 90.12 103 LEU A C 1
ATOM 797 O O . LEU A 1 103 ? 1.470 5.851 7.126 1.00 90.12 103 LEU A O 1
ATOM 801 N N . GLU A 1 104 ? 3.348 7.072 7.070 1.00 92.25 104 GLU A N 1
ATOM 802 C CA . GLU A 1 104 ? 3.459 7.117 5.615 1.00 92.25 104 GLU A CA 1
ATOM 803 C C . GLU A 1 104 ? 4.261 5.920 5.102 1.00 92.25 104 GLU A C 1
ATOM 805 O O . GLU A 1 104 ? 5.455 5.783 5.376 1.00 92.25 104 GLU A O 1
ATOM 810 N N . LEU A 1 105 ? 3.618 5.061 4.320 1.00 92.06 105 LEU A N 1
ATOM 811 C CA . LEU A 1 105 ? 4.288 3.978 3.618 1.00 92.06 105 LEU A CA 1
ATOM 812 C C . LEU A 1 105 ? 4.901 4.480 2.320 1.00 92.06 105 LEU A C 1
ATOM 814 O O . LEU A 1 105 ? 4.197 5.034 1.478 1.00 92.06 105 LEU A O 1
ATOM 818 N N . ARG A 1 106 ? 6.194 4.217 2.135 1.00 92.38 106 ARG A N 1
ATOM 819 C CA . ARG A 1 106 ? 6.931 4.477 0.892 1.00 92.38 106 ARG A CA 1
ATOM 820 C C . ARG A 1 106 ? 7.279 3.159 0.196 1.00 92.38 106 ARG A C 1
ATOM 822 O O . ARG A 1 106 ? 7.400 2.134 0.876 1.00 92.38 106 ARG A O 1
ATOM 829 N N . PRO A 1 107 ? 7.415 3.142 -1.139 1.00 90.06 107 PRO A N 1
ATOM 830 C CA . PRO A 1 107 ? 7.804 1.935 -1.845 1.00 90.06 107 PRO A CA 1
ATOM 831 C C . PRO A 1 107 ? 9.288 1.614 -1.586 1.00 90.06 107 PRO A C 1
ATOM 833 O O . PRO A 1 107 ? 10.098 2.527 -1.433 1.00 90.06 107 PRO A O 1
ATOM 836 N N . PRO A 1 108 ? 9.676 0.327 -1.557 1.00 86.81 108 PRO A N 1
ATOM 837 C CA . PRO A 1 108 ? 11.067 -0.065 -1.326 1.00 86.81 108 PRO A CA 1
ATOM 838 C C . PRO A 1 108 ? 11.983 0.230 -2.521 1.00 86.81 108 PRO A C 1
ATOM 840 O O . PRO A 1 108 ? 13.183 0.405 -2.347 1.00 86.81 108 PRO A O 1
ATOM 843 N N . VAL A 1 109 ? 11.430 0.236 -3.734 1.00 88.06 109 VAL A N 1
ATOM 844 C CA . VAL A 1 109 ? 12.137 0.477 -4.996 1.00 88.06 109 VAL A CA 1
ATOM 845 C C . VAL A 1 109 ? 11.218 1.240 -5.944 1.00 88.06 109 VAL A C 1
ATOM 847 O O . VAL A 1 109 ? 10.000 1.250 -5.755 1.00 88.06 109 VAL A O 1
ATOM 850 N N . LYS A 1 110 ? 11.797 1.856 -6.975 1.00 90.19 110 LYS A N 1
ATOM 851 C CA . LYS A 1 110 ? 11.034 2.496 -8.047 1.00 90.19 110 LYS A CA 1
ATOM 852 C C . LYS A 1 110 ? 10.247 1.457 -8.850 1.00 90.19 110 LYS A C 1
ATOM 854 O O . LYS A 1 110 ? 10.787 0.410 -9.209 1.00 90.19 110 LYS A O 1
ATOM 859 N N . GLY A 1 111 ? 8.988 1.751 -9.156 1.00 91.56 111 GLY A N 1
ATOM 860 C CA . GLY A 1 111 ? 8.132 0.854 -9.928 1.00 91.56 111 GLY A CA 1
ATOM 861 C C . GLY A 1 111 ? 6.732 1.406 -10.174 1.00 91.56 111 GLY A C 1
ATOM 862 O O . GLY A 1 111 ? 6.445 2.568 -9.894 1.00 91.56 111 GLY A O 1
ATOM 863 N N . GLN A 1 112 ? 5.850 0.551 -10.678 1.00 93.69 112 GLN A N 1
ATOM 864 C CA . GLN A 1 112 ? 4.446 0.862 -10.928 1.00 93.69 112 GLN A CA 1
ATOM 865 C C . GLN A 1 112 ? 3.550 0.061 -9.983 1.00 93.69 112 GLN A C 1
ATOM 867 O O . GLN A 1 112 ? 3.736 -1.143 -9.798 1.00 93.69 112 GLN A O 1
ATOM 872 N N . VAL A 1 113 ? 2.560 0.710 -9.371 1.00 94.62 113 VAL A N 1
ATOM 873 C CA . VAL A 1 113 ? 1.581 0.016 -8.524 1.00 94.62 113 VAL A CA 1
ATOM 874 C C . VAL A 1 113 ? 0.694 -0.857 -9.407 1.00 94.62 113 VAL A C 1
ATOM 876 O O . VAL A 1 113 ? 0.132 -0.376 -10.385 1.00 94.62 113 VAL A O 1
ATOM 879 N N . ARG A 1 114 ? 0.535 -2.138 -9.068 1.00 94.19 114 ARG A N 1
ATOM 880 C CA . ARG A 1 114 ? -0.247 -3.080 -9.878 1.00 94.19 114 ARG A CA 1
ATOM 881 C C . ARG A 1 114 ? -1.682 -3.206 -9.393 1.00 94.19 114 ARG A C 1
ATOM 883 O O . ARG A 1 114 ? -2.606 -3.064 -10.180 1.00 94.19 114 ARG A O 1
ATOM 890 N N . GLU A 1 115 ? -1.868 -3.490 -8.109 1.00 93.94 115 GLU A N 1
ATOM 891 C CA . GLU A 1 115 ? -3.188 -3.619 -7.486 1.00 93.94 115 GLU A CA 1
ATOM 892 C C . GLU A 1 115 ? -3.106 -3.452 -5.963 1.00 93.94 115 GLU A C 1
ATOM 894 O O . GLU A 1 1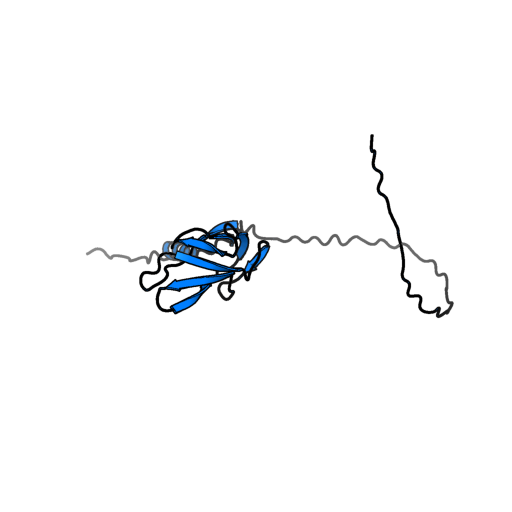15 ? -2.072 -3.719 -5.338 1.00 93.94 115 GLU A O 1
ATOM 899 N N . HIS A 1 116 ? -4.220 -3.034 -5.360 1.00 94.75 116 HIS A N 1
ATOM 900 C CA . HIS A 1 116 ? -4.390 -2.990 -3.909 1.00 94.75 116 HIS A CA 1
ATOM 901 C C . HIS A 1 116 ? -5.102 -4.264 -3.452 1.00 94.75 116 HIS A C 1
ATOM 903 O O . HIS A 1 116 ? -6.174 -4.591 -3.953 1.00 94.75 116 HIS A O 1
ATOM 909 N N . LEU A 1 117 ? -4.520 -4.973 -2.486 1.00 94.06 117 LEU A N 1
ATOM 910 C CA . LEU A 1 117 ? -5.102 -6.195 -1.914 1.00 94.06 117 LEU A CA 1
ATOM 911 C C . LEU A 1 117 ? -6.069 -5.892 -0.762 1.00 94.06 117 LEU A C 1
ATOM 913 O O . LEU A 1 117 ? -6.795 -6.776 -0.310 1.00 94.06 117 LEU A O 1
ATOM 917 N N . LYS A 1 118 ? -6.033 -4.657 -0.256 1.00 94.62 118 LYS A N 1
ATOM 918 C CA . LYS A 1 118 ? -6.785 -4.175 0.901 1.00 94.62 118 LYS A CA 1
ATOM 919 C C . LYS A 1 118 ? -7.373 -2.803 0.610 1.00 94.62 118 LYS A C 1
ATOM 921 O O . LYS A 1 118 ? -6.776 -1.991 -0.103 1.00 94.62 118 LYS A O 1
ATOM 926 N N . ASN A 1 119 ? -8.533 -2.537 1.189 1.00 95.06 119 ASN A N 1
ATOM 927 C CA . ASN A 1 119 ? -9.258 -1.291 1.009 1.00 95.06 119 ASN A CA 1
ATOM 928 C C . ASN A 1 119 ? -8.975 -0.302 2.141 1.00 95.06 119 ASN A C 1
ATOM 930 O O . ASN A 1 119 ? -8.432 -0.639 3.190 1.00 95.06 119 ASN A O 1
ATOM 934 N N . VAL A 1 120 ? -9.355 0.955 1.915 1.00 95.12 120 VAL A N 1
ATOM 935 C CA . VAL A 1 120 ? -9.353 1.966 2.975 1.00 95.12 120 VAL A CA 1
ATOM 936 C C . VAL A 1 120 ? -10.314 1.531 4.082 1.00 95.12 120 VAL A C 1
ATOM 938 O O . VAL A 1 120 ? -11.458 1.186 3.799 1.00 95.12 120 VAL A O 1
ATOM 941 N N . GLY A 1 121 ? -9.854 1.575 5.329 1.00 93.56 121 GLY A N 1
ATOM 942 C CA . GLY A 1 121 ? -10.592 1.120 6.505 1.00 93.56 121 GLY A CA 1
ATOM 943 C C . GLY A 1 121 ? -10.312 -0.328 6.911 1.00 93.56 121 GLY A C 1
ATOM 944 O O . GLY A 1 121 ? -10.704 -0.710 8.012 1.00 93.56 121 GLY A O 1
ATOM 945 N N . ASP A 1 122 ? -9.604 -1.111 6.091 1.00 94.31 122 ASP A N 1
ATOM 946 C CA . ASP A 1 122 ? -9.234 -2.480 6.454 1.00 94.31 122 ASP A CA 1
ATOM 947 C C . ASP A 1 122 ? -8.120 -2.486 7.513 1.00 94.31 122 ASP A C 1
ATOM 949 O O . ASP A 1 122 ? -7.160 -1.709 7.439 1.00 94.31 122 ASP A O 1
ATOM 953 N N . GLU A 1 123 ? -8.240 -3.391 8.486 1.00 92.88 123 GLU A N 1
ATOM 954 C CA . GLU A 1 123 ? -7.196 -3.683 9.470 1.00 92.88 123 GLU A CA 1
ATOM 955 C C . GLU A 1 123 ? -6.194 -4.697 8.899 1.00 92.88 123 GLU A C 1
ATOM 957 O O . GLU A 1 123 ? -6.572 -5.708 8.301 1.00 92.88 123 GLU A O 1
ATOM 962 N N . VAL A 1 124 ? -4.906 -4.405 9.068 1.00 93.00 124 VAL A N 1
ATOM 963 C CA . VAL A 1 124 ? -3.782 -5.192 8.556 1.00 93.00 124 VAL A CA 1
ATOM 964 C C . VAL A 1 124 ? -2.764 -5.445 9.662 1.00 93.00 124 VAL A C 1
ATOM 966 O O . VAL A 1 124 ? -2.510 -4.581 10.505 1.00 93.00 124 VAL A O 1
ATOM 969 N N . MET A 1 125 ? -2.168 -6.635 9.654 1.00 91.88 125 MET A N 1
ATOM 970 C CA . MET A 1 125 ? -1.143 -7.033 10.621 1.00 91.88 125 MET A CA 1
ATOM 971 C C . MET A 1 125 ? 0.266 -6.680 10.128 1.00 91.88 125 MET A C 1
ATOM 973 O O . MET A 1 125 ? 0.519 -6.574 8.925 1.00 91.88 125 MET A O 1
ATOM 977 N N . VAL A 1 126 ? 1.219 -6.549 11.054 1.00 90.69 126 VAL A N 1
ATOM 978 C CA . VAL A 1 126 ? 2.643 -6.393 10.704 1.00 90.69 126 VAL A CA 1
ATOM 979 C C . VAL A 1 126 ? 3.103 -7.551 9.807 1.00 90.69 126 VAL A C 1
ATOM 981 O O . VAL A 1 126 ? 2.849 -8.720 10.097 1.00 90.69 126 VAL A O 1
ATOM 984 N N . GLY A 1 127 ? 3.772 -7.227 8.697 1.00 89.81 127 GLY A N 1
ATOM 985 C CA . GLY A 1 127 ? 4.245 -8.196 7.705 1.00 89.81 127 GLY A CA 1
ATOM 986 C C . GLY A 1 127 ? 3.192 -8.679 6.699 1.00 89.81 127 GLY A C 1
ATOM 987 O O . GLY A 1 127 ? 3.542 -9.392 5.752 1.00 89.81 127 GLY A O 1
ATOM 988 N N . GLU A 1 128 ? 1.926 -8.281 6.847 1.00 93.12 128 GLU A N 1
ATOM 989 C CA . GLU A 1 128 ? 0.864 -8.626 5.903 1.00 93.12 128 GLU A CA 1
ATOM 990 C C . GLU A 1 128 ? 1.047 -7.894 4.566 1.00 93.12 128 GLU A C 1
ATOM 992 O O . GLU A 1 128 ? 1.531 -6.763 4.515 1.00 93.12 128 GLU A O 1
ATOM 997 N N . LYS A 1 129 ? 0.678 -8.546 3.459 1.00 93.88 129 LYS A N 1
ATOM 998 C CA . LYS A 1 129 ? 0.750 -7.964 2.112 1.00 93.88 129 LYS A CA 1
ATOM 999 C C . LYS A 1 129 ? -0.473 -7.080 1.866 1.00 93.88 129 LYS A C 1
ATOM 1001 O O . LYS A 1 129 ? -1.597 -7.564 1.951 1.00 93.88 129 LYS A O 1
ATOM 1006 N N . ILE A 1 130 ? -0.247 -5.822 1.499 1.00 94.38 130 ILE A N 1
ATOM 1007 C CA . ILE A 1 130 ? -1.319 -4.829 1.297 1.00 94.38 130 ILE A CA 1
ATOM 1008 C C . ILE A 1 130 ? -1.510 -4.429 -0.167 1.00 94.38 130 ILE A C 1
ATOM 1010 O O . ILE A 1 130 ? -2.605 -4.047 -0.568 1.00 94.38 130 ILE A O 1
ATOM 1014 N N . ALA A 1 131 ? -0.455 -4.524 -0.973 1.00 93.88 131 ALA A N 1
ATOM 1015 C CA . ALA A 1 131 ? -0.464 -4.172 -2.387 1.00 93.88 131 ALA A CA 1
ATOM 1016 C C . ALA A 1 131 ? 0.631 -4.941 -3.129 1.00 93.88 131 ALA A C 1
ATOM 1018 O O . ALA A 1 131 ? 1.579 -5.457 -2.522 1.00 93.88 131 ALA A O 1
ATOM 1019 N N . THR A 1 132 ? 0.514 -5.005 -4.450 1.00 93.75 132 THR A N 1
ATOM 1020 C CA . THR A 1 132 ? 1.585 -5.491 -5.322 1.00 93.75 132 THR A CA 1
ATOM 1021 C C . THR A 1 132 ? 2.029 -4.387 -6.265 1.00 93.75 132 THR A C 1
ATOM 1023 O O . THR A 1 132 ? 1.250 -3.514 -6.650 1.00 93.75 132 THR A O 1
ATOM 1026 N N . MET A 1 133 ? 3.307 -4.414 -6.613 1.00 93.19 133 MET A N 1
ATOM 1027 C CA . MET A 1 133 ? 3.902 -3.481 -7.552 1.00 93.19 133 MET A CA 1
ATOM 1028 C C . MET A 1 133 ? 4.812 -4.219 -8.520 1.00 93.19 133 MET A C 1
ATOM 1030 O O . MET A 1 133 ? 5.379 -5.259 -8.187 1.00 93.19 133 MET A O 1
ATOM 1034 N N . GLU A 1 134 ? 4.939 -3.678 -9.716 1.00 92.81 134 GLU A N 1
ATOM 1035 C CA . GLU A 1 134 ? 5.877 -4.131 -10.726 1.00 92.81 134 GLU A CA 1
ATOM 1036 C C . GLU A 1 134 ? 7.119 -3.246 -10.677 1.00 92.81 134 GLU A C 1
ATOM 1038 O O . GLU A 1 134 ? 7.033 -2.021 -10.617 1.00 92.81 134 GLU A O 1
ATOM 1043 N N . THR A 1 135 ? 8.286 -3.871 -10.656 1.00 89.56 135 THR A N 1
ATOM 1044 C CA . THR A 1 135 ? 9.574 -3.183 -10.659 1.00 89.56 135 THR A CA 1
ATOM 1045 C C . THR A 1 135 ? 10.532 -3.950 -11.556 1.00 89.56 135 THR A C 1
ATOM 1047 O O . THR A 1 135 ? 10.370 -5.151 -11.781 1.00 89.56 135 THR A O 1
ATOM 1050 N N . LEU A 1 136 ? 11.508 -3.244 -12.106 1.00 85.25 136 LEU A N 1
ATOM 1051 C CA . LEU A 1 136 ? 12.594 -3.865 -12.847 1.00 85.25 136 LEU A CA 1
ATOM 1052 C C . LEU A 1 136 ? 13.643 -4.297 -11.828 1.00 85.25 136 LEU A C 1
ATOM 1054 O O . LEU A 1 136 ? 13.893 -3.572 -10.868 1.00 85.25 136 LEU A O 1
ATOM 1058 N N . ASP A 1 137 ? 14.212 -5.485 -12.004 1.00 69.94 137 ASP A N 1
ATOM 1059 C CA . ASP A 1 137 ? 15.213 -6.030 -11.090 1.00 69.94 137 ASP A CA 1
ATOM 1060 C C . ASP A 1 137 ? 16.476 -5.144 -11.070 1.00 69.94 137 ASP A C 1
ATOM 1062 O O . ASP A 1 137 ? 17.356 -5.237 -11.925 1.00 69.94 137 ASP A O 1
ATOM 1066 N N . ILE A 1 138 ? 16.515 -4.221 -10.110 1.00 64.62 138 ILE A N 1
ATOM 1067 C CA . ILE A 1 138 ? 17.700 -3.474 -9.688 1.00 64.62 138 ILE A CA 1
ATOM 1068 C C . ILE A 1 138 ? 17.991 -3.882 -8.246 1.00 64.62 138 ILE A C 1
ATOM 1070 O O . ILE A 1 138 ? 18.023 -3.068 -7.324 1.00 64.62 138 ILE A O 1
ATOM 1074 N N . ASP A 1 139 ? 18.148 -5.182 -8.013 1.00 61.09 139 ASP A N 1
ATOM 1075 C CA . ASP A 1 139 ? 18.809 -5.631 -6.800 1.00 61.09 139 ASP A CA 1
ATOM 1076 C C . ASP A 1 139 ? 20.253 -5.088 -6.838 1.00 61.09 139 ASP A C 1
ATOM 1078 O O . ASP A 1 139 ? 21.130 -5.630 -7.511 1.00 61.09 139 ASP A O 1
ATOM 1082 N N . GLU A 1 140 ? 20.526 -3.995 -6.117 1.00 59.84 140 GLU A N 1
ATOM 1083 C CA . GLU A 1 140 ? 21.892 -3.472 -5.910 1.00 59.84 140 GLU A CA 1
ATOM 1084 C C . GLU A 1 140 ? 22.841 -4.574 -5.383 1.00 59.84 140 GLU A C 1
ATOM 1086 O O . GLU A 1 140 ? 24.045 -4.573 -5.638 1.00 59.84 140 GLU A O 1
ATOM 1091 N N . GLU A 1 141 ? 22.288 -5.595 -4.725 1.00 56.91 141 GLU A N 1
ATOM 1092 C CA . GLU A 1 141 ? 23.000 -6.786 -4.260 1.00 56.91 141 GLU A CA 1
ATOM 1093 C C . GLU A 1 141 ? 23.447 -7.732 -5.395 1.00 56.91 141 GLU A C 1
ATOM 1095 O O . GLU A 1 141 ? 24.494 -8.377 -5.293 1.00 56.91 141 GLU A O 1
ATOM 1100 N N . SER A 1 142 ? 22.728 -7.763 -6.521 1.00 52.53 142 SER A N 1
ATOM 1101 C CA . SER A 1 142 ? 23.141 -8.455 -7.754 1.00 52.53 142 SER A CA 1
ATOM 1102 C C . SER A 1 142 ? 24.248 -7.694 -8.491 1.00 52.53 142 SER A C 1
ATOM 1104 O O . SER A 1 142 ? 25.089 -8.300 -9.160 1.00 52.53 142 SER A O 1
ATOM 1106 N N . ARG A 1 143 ? 24.301 -6.368 -8.316 1.00 56.69 143 ARG A N 1
ATOM 1107 C CA . ARG A 1 143 ? 25.378 -5.510 -8.825 1.00 56.69 143 ARG A CA 1
ATOM 1108 C C . ARG A 1 143 ? 26.685 -5.735 -8.063 1.00 56.69 143 ARG A C 1
ATOM 1110 O O . ARG A 1 143 ? 27.746 -5.775 -8.677 1.00 56.69 143 ARG A O 1
ATOM 1117 N N . LEU A 1 144 ? 26.604 -5.960 -6.749 1.00 56.56 144 LEU A N 1
ATOM 1118 C CA . LEU A 1 144 ? 27.757 -6.293 -5.907 1.00 56.56 144 LEU A CA 1
ATOM 1119 C C . LEU A 1 144 ? 28.344 -7.670 -6.235 1.00 56.56 144 LEU A C 1
ATOM 1121 O O . LEU A 1 144 ? 29.560 -7.785 -6.328 1.00 56.56 144 LEU A O 1
ATOM 1125 N N . ARG A 1 145 ? 27.526 -8.699 -6.496 1.00 54.97 145 ARG A N 1
ATOM 1126 C CA . ARG A 1 145 ? 28.045 -10.032 -6.873 1.00 54.97 145 ARG A CA 1
ATOM 1127 C C . ARG A 1 145 ? 28.803 -10.036 -8.204 1.00 54.97 145 ARG A C 1
ATOM 1129 O O . ARG A 1 145 ? 29.768 -10.774 -8.330 1.00 54.97 145 ARG A O 1
ATOM 1136 N N . HIS A 1 146 ? 28.439 -9.172 -9.153 1.00 50.88 146 HIS A N 1
ATOM 1137 C CA . HIS A 1 146 ? 29.178 -9.042 -10.416 1.00 50.88 146 HIS A CA 1
ATOM 1138 C C . HIS A 1 146 ? 30.564 -8.399 -10.267 1.00 50.88 146 HIS A C 1
ATOM 1140 O O . HIS A 1 146 ? 31.413 -8.604 -11.124 1.00 50.88 146 HIS A O 1
ATOM 1146 N N . VAL A 1 147 ? 30.813 -7.630 -9.202 1.00 53.06 147 VAL A N 1
ATOM 1147 C CA . VAL A 1 147 ? 32.120 -6.987 -8.970 1.00 53.06 147 VAL A CA 1
ATOM 1148 C C . VAL A 1 147 ? 33.080 -7.915 -8.215 1.00 53.06 147 VAL A C 1
ATOM 1150 O O . VAL A 1 147 ? 34.293 -7.754 -8.309 1.00 53.06 147 VAL A O 1
ATOM 1153 N N . VAL A 1 148 ? 32.562 -8.894 -7.468 1.00 54.69 148 VAL A N 1
ATOM 1154 C CA . VAL A 1 148 ? 33.392 -9.762 -6.617 1.00 54.69 148 VAL A CA 1
ATOM 1155 C C . VAL A 1 148 ? 34.079 -10.874 -7.418 1.00 54.69 148 VAL A C 1
ATOM 1157 O O . VAL A 1 148 ? 35.212 -11.220 -7.092 1.00 54.69 148 VAL A O 1
ATOM 1160 N N . GLU A 1 149 ? 33.474 -11.377 -8.499 1.00 52.72 149 GLU A N 1
ATOM 1161 C CA . GLU A 1 149 ? 34.107 -12.407 -9.343 1.00 52.72 149 GLU A CA 1
ATOM 1162 C C . GLU A 1 149 ? 35.302 -11.871 -10.164 1.00 52.72 149 GLU A C 1
ATOM 1164 O O . GLU A 1 149 ? 36.243 -12.617 -10.427 1.00 52.72 149 GLU A O 1
ATOM 1169 N N . ASP A 1 150 ? 35.325 -10.571 -10.488 1.00 53.78 150 ASP A N 1
ATOM 1170 C CA . ASP A 1 150 ? 36.467 -9.904 -11.146 1.00 53.78 150 ASP A CA 1
ATOM 1171 C C . ASP A 1 150 ? 37.542 -9.428 -10.145 1.00 53.78 150 ASP A C 1
ATOM 1173 O O . ASP A 1 150 ? 38.636 -9.018 -10.535 1.00 53.78 150 ASP A O 1
ATOM 1177 N N . ALA A 1 151 ? 37.249 -9.491 -8.842 1.00 54.78 151 ALA A N 1
ATOM 1178 C CA . ALA A 1 151 ? 38.143 -9.095 -7.757 1.00 54.78 151 ALA A CA 1
ATOM 1179 C C . ALA A 1 151 ? 38.725 -10.303 -7.003 1.00 54.78 151 ALA A C 1
ATOM 1181 O O . ALA A 1 151 ? 39.039 -10.199 -5.813 1.00 54.78 151 ALA A O 1
ATOM 1182 N N . ILE A 1 152 ? 38.939 -11.439 -7.684 1.00 56.09 152 ILE A N 1
ATOM 1183 C CA . ILE A 1 152 ? 39.953 -12.400 -7.233 1.00 56.09 152 ILE A CA 1
ATOM 1184 C C . ILE A 1 152 ? 41.306 -11.708 -7.403 1.00 56.09 152 ILE A C 1
ATOM 1186 O O . ILE A 1 152 ? 41.957 -11.765 -8.442 1.00 56.09 152 ILE A O 1
ATOM 1190 N N . ILE A 1 153 ? 41.692 -10.990 -6.353 1.00 56.19 153 ILE A N 1
ATOM 1191 C CA . ILE A 1 153 ? 43.039 -10.493 -6.138 1.00 56.19 153 ILE A CA 1
ATOM 1192 C C . ILE A 1 153 ? 43.938 -11.721 -6.228 1.00 56.19 153 ILE A C 1
ATOM 1194 O O . ILE A 1 153 ? 43.832 -12.639 -5.413 1.00 56.19 153 ILE A O 1
ATOM 1198 N N . ASP A 1 154 ? 44.791 -11.732 -7.243 1.00 59.34 154 ASP A N 1
ATOM 1199 C CA . ASP A 1 154 ? 45.871 -12.686 -7.429 1.00 59.34 154 ASP A CA 1
ATOM 1200 C C . ASP A 1 154 ? 46.845 -12.529 -6.245 1.00 59.34 154 ASP A C 1
ATOM 1202 O O . ASP A 1 154 ? 47.841 -11.806 -6.294 1.00 59.34 154 ASP A O 1
ATOM 1206 N N . VAL A 1 155 ? 46.500 -13.125 -5.099 1.00 54.06 155 VAL A N 1
ATOM 1207 C CA . VAL A 1 155 ? 47.407 -13.262 -3.962 1.00 54.06 155 VAL A CA 1
ATOM 1208 C C . VAL A 1 155 ? 48.369 -14.375 -4.337 1.00 54.06 155 VAL A C 1
ATOM 1210 O O . VAL A 1 155 ? 48.181 -15.548 -4.015 1.00 54.06 155 VAL A O 1
ATOM 1213 N N . HIS A 1 156 ? 49.411 -13.975 -5.056 1.00 53.09 156 HIS A N 1
ATOM 1214 C CA . HIS A 1 156 ? 50.583 -14.783 -5.323 1.00 53.09 156 HIS A CA 1
ATOM 1215 C C . HIS A 1 156 ? 51.262 -15.112 -3.983 1.00 53.09 156 HIS A C 1
ATOM 1217 O O . HIS A 1 156 ? 52.046 -14.331 -3.442 1.00 53.09 156 HIS A O 1
ATOM 1223 N N . VAL A 1 157 ? 50.924 -16.264 -3.403 1.00 55.47 157 VAL A N 1
ATOM 1224 C CA . VAL A 1 157 ? 51.656 -16.838 -2.272 1.00 55.47 157 VAL A CA 1
ATOM 1225 C C . VAL A 1 157 ? 52.964 -17.401 -2.824 1.00 55.47 157 VAL A C 1
ATOM 1227 O O . VAL A 1 157 ? 52.973 -18.454 -3.459 1.00 55.47 157 VAL A O 1
ATOM 1230 N N . LEU A 1 158 ? 54.076 -16.700 -2.593 1.00 44.34 158 LEU A N 1
ATOM 1231 C CA . LEU A 1 158 ? 55.409 -17.260 -2.827 1.00 44.34 158 LEU A CA 1
ATOM 1232 C C . LEU A 1 158 ? 55.622 -18.472 -1.896 1.00 44.34 158 LEU A C 1
ATOM 1234 O O . LEU A 1 158 ? 55.365 -18.355 -0.692 1.00 44.34 158 LEU A O 1
ATOM 1238 N N . PRO A 1 159 ? 56.077 -19.631 -2.408 1.00 54.19 159 PRO A N 1
ATOM 1239 C CA . PRO A 1 159 ? 56.416 -20.763 -1.557 1.00 54.19 159 PRO A CA 1
ATOM 1240 C C . PRO A 1 159 ? 57.696 -20.488 -0.748 1.00 54.19 159 PRO A C 1
ATOM 1242 O O . PRO A 1 159 ? 58.535 -19.682 -1.146 1.00 54.19 159 PRO A O 1
ATOM 1245 N N . LYS A 1 160 ? 57.773 -21.162 0.406 1.00 51.12 160 LYS A N 1
ATOM 1246 C CA . LYS A 1 160 ? 58.770 -21.008 1.480 1.00 51.12 160 LYS A CA 1
ATOM 1247 C C . LYS A 1 160 ? 60.220 -21.197 1.047 1.00 51.12 160 LYS A C 1
ATOM 1249 O O . LYS A 1 160 ? 60.473 -22.117 0.239 1.00 51.12 160 LYS A O 1
#

pLDDT: mean 70.92, std 20.85, range [32.75, 95.12]

Sequence (160 aa):
MLRSKITSVCSSRQFINSFGKSSLFPSLNTKLHNFHSLQSNRKSNSSDIDAKSIIKSIKVPEMGNGIRSATISRWKKHPGDECDGSDVLAELEMKNSDMKLLLELRPPVKGQVREHLKNVGDEVMVGEKIATMETLDIDEESRLRHVVEDAIIDVHVLPK

Organism: Naegleria gruberi (NCBI:txid5762)